Protein AF-A8G6K6-F1 (afdb_monomer)

Structure (mmCIF, N/CA/C/O backbone):
data_AF-A8G6K6-F1
#
_entry.id   AF-A8G6K6-F1
#
loop_
_atom_site.group_PDB
_atom_site.id
_atom_site.type_symbol
_atom_site.label_atom_id
_atom_site.label_alt_id
_atom_site.label_comp_id
_atom_site.label_asym_id
_atom_site.label_entity_id
_atom_site.label_seq_id
_atom_site.pdbx_PDB_ins_code
_atom_site.Cartn_x
_atom_site.Cartn_y
_atom_site.Cartn_z
_atom_site.occupancy
_atom_site.B_iso_or_equiv
_atom_site.auth_seq_id
_atom_site.auth_comp_id
_atom_site.auth_asym_id
_atom_site.auth_atom_id
_atom_site.pdbx_PDB_model_num
ATOM 1 N N . MET A 1 1 ? -6.917 -14.064 46.032 1.00 41.00 1 MET A N 1
ATOM 2 C CA . MET A 1 1 ? -5.983 -14.055 44.882 1.00 41.00 1 MET A CA 1
ATOM 3 C C . MET A 1 1 ? -6.301 -12.837 44.015 1.00 41.00 1 MET A C 1
ATOM 5 O O . MET A 1 1 ? -7.383 -12.775 43.452 1.00 41.00 1 MET A O 1
ATOM 9 N N . LYS A 1 2 ? -5.457 -11.794 44.024 1.00 33.41 2 LYS A N 1
ATOM 10 C CA . LYS A 1 2 ? -5.733 -10.519 43.330 1.00 33.41 2 LYS A CA 1
ATOM 11 C C . LYS A 1 2 ? -5.404 -10.660 41.839 1.00 33.41 2 LYS A C 1
ATOM 13 O O . LYS A 1 2 ? -4.241 -10.848 41.493 1.00 33.41 2 LYS A O 1
ATOM 18 N N . LEU A 1 3 ? -6.411 -10.553 40.971 1.00 36.41 3 LEU A N 1
ATOM 19 C CA . LEU A 1 3 ? -6.232 -10.492 39.518 1.00 36.41 3 LEU A CA 1
ATOM 20 C C . LEU A 1 3 ? -5.492 -9.194 39.157 1.00 36.41 3 LEU A C 1
ATOM 22 O O . LEU A 1 3 ? -6.032 -8.094 39.290 1.00 36.41 3 LEU A O 1
ATOM 26 N N . LYS A 1 4 ? -4.229 -9.315 38.732 1.00 40.59 4 LYS A N 1
ATOM 27 C CA . LYS A 1 4 ? -3.463 -8.194 38.181 1.00 40.59 4 LYS A CA 1
ATOM 28 C C . LYS A 1 4 ? -4.074 -7.820 36.830 1.00 40.59 4 LYS A C 1
ATOM 30 O O . LYS A 1 4 ? -4.031 -8.596 35.883 1.00 40.59 4 LYS A O 1
ATOM 35 N N . LYS A 1 5 ? -4.648 -6.618 36.752 1.00 41.94 5 LYS A N 1
ATOM 36 C CA . LYS A 1 5 ? -5.040 -5.986 35.489 1.00 41.94 5 LYS A CA 1
ATOM 37 C C . LYS A 1 5 ? -3.769 -5.774 34.664 1.00 41.94 5 LYS A C 1
ATOM 39 O O . LYS A 1 5 ? -2.965 -4.903 34.994 1.00 41.94 5 LYS A O 1
ATOM 44 N N . ASN A 1 6 ? -3.580 -6.574 33.619 1.00 40.41 6 ASN A N 1
ATOM 45 C CA . ASN A 1 6 ? -2.514 -6.369 32.645 1.00 40.41 6 ASN A CA 1
ATOM 46 C C . ASN A 1 6 ? -2.792 -5.057 31.896 1.00 40.41 6 ASN A C 1
ATOM 48 O O . ASN A 1 6 ? -3.567 -5.019 30.944 1.00 40.41 6 ASN A O 1
ATOM 52 N N . LYS A 1 7 ? -2.184 -3.959 32.360 1.00 45.06 7 LYS A N 1
ATOM 53 C CA . LYS A 1 7 ? -2.038 -2.728 31.580 1.00 45.06 7 LYS A CA 1
ATOM 54 C C . LYS A 1 7 ? -1.222 -3.087 30.344 1.00 45.06 7 LYS A C 1
ATOM 56 O O . LYS A 1 7 ? -0.036 -3.360 30.480 1.00 45.06 7 LYS A O 1
ATOM 61 N N . PHE A 1 8 ? -1.846 -3.103 29.170 1.00 44.69 8 PHE A N 1
ATOM 62 C CA . PHE A 1 8 ? -1.136 -3.175 27.896 1.00 44.69 8 PHE A CA 1
ATOM 63 C C . PHE A 1 8 ? -0.307 -1.893 27.723 1.00 44.69 8 PHE A C 1
ATOM 65 O O . PHE A 1 8 ? -0.902 -0.819 27.597 1.00 44.69 8 PHE A O 1
ATOM 72 N N . PRO A 1 9 ? 1.037 -1.945 27.723 1.00 51.66 9 PRO A N 1
ATOM 73 C CA . PRO A 1 9 ? 1.856 -0.774 27.479 1.00 51.66 9 PRO A CA 1
ATOM 74 C C . PRO A 1 9 ? 2.429 -0.870 26.065 1.00 51.66 9 PRO A C 1
ATOM 76 O O . PRO A 1 9 ? 3.335 -1.657 25.839 1.00 51.66 9 PRO A O 1
ATOM 79 N N . HIS A 1 10 ? 1.883 -0.104 25.121 1.00 42.12 10 HIS A N 1
ATOM 80 C CA . HIS A 1 10 ? 2.637 0.754 24.195 1.00 42.12 10 HIS A CA 1
ATOM 81 C C . HIS A 1 10 ? 1.654 1.361 23.190 1.00 42.12 10 HIS A C 1
ATOM 83 O O . HIS A 1 10 ? 1.398 0.826 22.115 1.00 42.12 10 HIS A O 1
ATOM 89 N N . LYS A 1 11 ? 1.059 2.496 23.560 1.00 44.97 11 LYS A N 1
ATOM 90 C CA . LYS A 1 11 ? 0.406 3.367 22.588 1.00 44.97 11 LYS A CA 1
ATOM 91 C C . LYS A 1 11 ? 1.541 4.131 21.906 1.00 44.97 11 LYS A C 1
ATOM 93 O O . LYS A 1 11 ? 1.970 5.167 22.406 1.00 44.97 11 LYS A O 1
ATOM 98 N N . SER A 1 12 ? 2.120 3.574 20.843 1.00 48.31 12 SER A N 1
ATOM 99 C CA . SER A 1 12 ? 2.973 4.372 19.968 1.00 48.31 12 SER A CA 1
ATOM 100 C C . SER A 1 12 ? 2.074 5.464 19.384 1.00 48.31 12 SER A C 1
ATOM 102 O O . SER A 1 12 ? 1.144 5.186 18.636 1.00 48.31 12 SER A O 1
ATOM 104 N N . ASN A 1 13 ? 2.301 6.715 19.792 1.00 50.62 13 ASN A N 1
ATOM 105 C CA . ASN A 1 13 ? 1.517 7.903 19.412 1.00 50.62 13 ASN A CA 1
ATOM 106 C C . ASN A 1 13 ? 1.630 8.269 17.922 1.00 50.62 13 ASN A C 1
ATOM 108 O O . ASN A 1 13 ? 1.347 9.396 17.523 1.00 50.62 13 ASN A O 1
ATOM 112 N N . VAL A 1 14 ? 2.076 7.342 17.083 1.00 60.12 14 VAL A N 1
ATOM 113 C CA . VAL A 1 14 ? 2.177 7.579 15.658 1.00 60.12 14 VAL A CA 1
ATOM 114 C C . VAL A 1 14 ? 0.842 7.162 15.062 1.00 60.12 14 VAL A C 1
ATOM 116 O O . VAL A 1 14 ? 0.567 5.973 14.934 1.00 60.12 14 VAL A O 1
ATOM 119 N N . ASN A 1 15 ? -0.007 8.140 14.741 1.00 79.19 15 ASN A N 1
ATOM 120 C CA . ASN A 1 15 ? -1.261 7.916 14.022 1.00 79.19 15 ASN A CA 1
ATOM 121 C C . ASN A 1 15 ? -0.934 7.230 12.689 1.00 79.19 15 ASN A C 1
ATOM 123 O O . ASN A 1 15 ? -0.503 7.877 11.735 1.00 79.19 15 ASN A O 1
ATOM 127 N N . LYS A 1 16 ? -1.039 5.903 12.654 1.00 87.19 16 LYS A N 1
ATOM 128 C CA . LYS A 1 16 ? -0.863 5.088 11.455 1.00 87.19 16 LYS A CA 1
ATOM 129 C C . LYS A 1 16 ? -2.209 4.978 10.756 1.00 87.19 16 LYS A C 1
ATOM 131 O O . LYS A 1 16 ? -3.241 4.869 11.410 1.00 87.19 16 LYS A O 1
ATOM 136 N N . ASN A 1 17 ? -2.174 4.996 9.434 1.00 89.69 17 ASN A N 1
ATOM 137 C CA . ASN A 1 17 ? -3.340 4.840 8.586 1.00 89.69 17 ASN A CA 1
ATOM 138 C C . ASN A 1 17 ? -3.100 3.753 7.536 1.00 89.69 17 ASN A C 1
ATOM 140 O O . ASN A 1 17 ? -1.950 3.411 7.248 1.00 89.69 17 ASN A O 1
ATOM 144 N N . LEU A 1 18 ? -4.190 3.244 6.963 1.00 91.00 18 LEU A N 1
ATOM 145 C CA . LEU A 1 18 ? -4.166 2.306 5.850 1.00 91.00 18 LEU A CA 1
ATOM 146 C C . LEU A 1 18 ? -4.150 3.090 4.538 1.00 91.00 18 LEU A C 1
ATOM 148 O O . LEU A 1 18 ? -4.970 3.986 4.337 1.00 91.00 18 LEU A O 1
ATOM 152 N N . TRP A 1 19 ? -3.219 2.748 3.656 1.00 91.38 19 TRP A N 1
ATOM 153 C CA . TRP A 1 19 ? -3.066 3.383 2.355 1.00 91.38 19 TRP A CA 1
ATOM 154 C C . TRP A 1 19 ? -3.207 2.343 1.255 1.00 91.38 19 TRP A C 1
ATOM 156 O O . TRP A 1 19 ? -2.503 1.333 1.291 1.00 91.38 19 TRP A O 1
ATOM 166 N N . PHE A 1 20 ? -4.073 2.615 0.281 1.00 91.50 20 P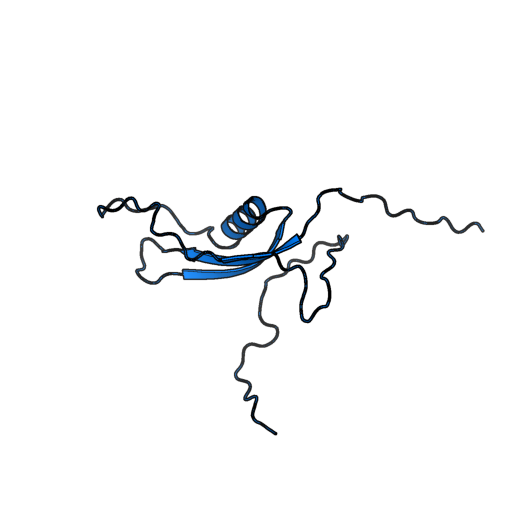HE A N 1
ATOM 167 C CA . PHE A 1 20 ? -4.000 1.983 -1.028 1.00 91.50 20 PHE A CA 1
ATOM 168 C C . PHE A 1 20 ? -2.920 2.680 -1.836 1.00 91.50 20 PHE A C 1
ATOM 170 O O . PHE A 1 20 ? -2.851 3.912 -1.874 1.00 91.50 20 PHE A O 1
ATOM 177 N N . ILE A 1 21 ? -2.056 1.882 -2.442 1.00 87.88 21 ILE A N 1
ATOM 178 C CA . ILE A 1 21 ? -1.015 2.375 -3.320 1.00 87.88 21 ILE A CA 1
ATOM 179 C C . ILE A 1 21 ? -1.093 1.592 -4.611 1.00 87.88 21 ILE A C 1
ATOM 181 O O . ILE A 1 21 ? -0.988 0.369 -4.583 1.00 87.88 21 ILE A O 1
ATOM 185 N N . ASN A 1 22 ? -1.218 2.312 -5.714 1.00 87.19 22 ASN A N 1
ATOM 186 C CA . ASN A 1 22 ? -0.929 1.841 -7.054 1.00 87.19 22 ASN A CA 1
ATOM 187 C C . ASN A 1 22 ? 0.363 2.529 -7.502 1.00 87.19 22 ASN A C 1
ATOM 189 O O . ASN A 1 22 ? 0.486 3.742 -7.346 1.00 87.19 22 ASN A O 1
ATOM 193 N N . ILE A 1 23 ? 1.357 1.775 -7.961 1.00 84.62 23 ILE A N 1
ATOM 194 C CA . ILE A 1 23 ? 2.649 2.325 -8.368 1.00 84.62 23 ILE A CA 1
ATOM 195 C C . ILE A 1 23 ? 3.125 1.692 -9.671 1.00 84.62 23 ILE A C 1
ATOM 197 O O . ILE A 1 23 ? 3.213 0.468 -9.797 1.00 84.62 23 ILE A O 1
ATOM 201 N N . GLY A 1 24 ? 3.455 2.556 -10.627 1.00 80.62 24 GLY A N 1
ATOM 202 C CA . GLY A 1 24 ? 3.913 2.182 -11.961 1.00 80.62 24 GLY A CA 1
ATOM 203 C C . GLY A 1 24 ? 5.414 2.392 -12.152 1.00 80.62 24 GLY A C 1
ATOM 204 O O . GLY A 1 24 ? 6.059 3.183 -11.458 1.00 80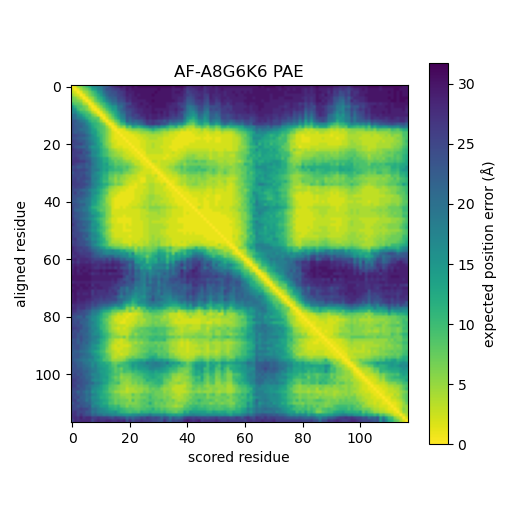.62 24 GLY A O 1
ATOM 205 N N . GLY A 1 25 ? 5.995 1.701 -13.126 1.00 76.50 25 GLY A N 1
ATOM 206 C CA . GLY A 1 25 ? 7.345 1.980 -13.591 1.00 76.50 25 GLY A CA 1
ATOM 207 C C . GLY A 1 25 ? 7.785 1.108 -14.758 1.00 76.50 25 GLY A C 1
ATOM 208 O O . GLY A 1 25 ? 7.149 0.118 -15.109 1.00 76.50 25 GLY A O 1
ATOM 209 N N . TYR A 1 26 ? 8.910 1.477 -15.360 1.00 74.00 26 TYR A N 1
ATOM 210 C CA . TYR A 1 26 ? 9.412 0.849 -16.579 1.00 74.00 26 TYR A CA 1
ATOM 211 C C . TYR A 1 26 ? 10.737 0.146 -16.334 1.00 74.00 26 TYR A C 1
ATOM 213 O O . TYR A 1 26 ? 11.669 0.724 -15.768 1.00 74.00 26 TYR A O 1
ATOM 221 N N . TYR A 1 27 ? 10.855 -1.084 -16.827 1.00 70.75 27 TYR A N 1
ATOM 222 C CA . TYR A 1 27 ? 12.163 -1.712 -16.945 1.00 70.75 27 TYR A CA 1
ATOM 223 C C . TYR A 1 27 ? 12.924 -1.115 -18.123 1.00 70.75 27 TYR A C 1
ATOM 225 O O . TYR A 1 27 ? 12.372 -0.920 -19.199 1.00 70.75 27 TYR A O 1
ATOM 233 N N . SER A 1 28 ? 14.229 -0.925 -17.943 1.00 70.81 28 SER A N 1
ATOM 234 C CA . SER A 1 28 ? 15.153 -0.497 -19.000 1.00 70.81 28 SER A CA 1
ATOM 235 C C . SER A 1 28 ? 15.065 -1.323 -20.282 1.00 70.81 28 SER A C 1
ATOM 237 O O . SER A 1 28 ? 15.335 -0.831 -21.367 1.00 70.81 28 SER A O 1
ATOM 239 N N . SER A 1 29 ? 14.738 -2.603 -20.130 1.00 77.62 29 SER A N 1
ATOM 240 C CA . SER A 1 29 ? 14.696 -3.605 -21.188 1.00 77.62 29 SER A CA 1
ATOM 241 C C . SER A 1 29 ? 13.285 -3.885 -21.712 1.00 77.62 29 SER A C 1
ATOM 243 O O . SER A 1 29 ? 13.113 -4.826 -22.482 1.00 77.62 29 SER A O 1
ATOM 245 N N . SER A 1 30 ? 12.261 -3.136 -21.283 1.00 73.31 30 SER A N 1
ATOM 246 C CA . SER A 1 30 ? 10.866 -3.388 -21.659 1.00 73.31 30 SER A CA 1
ATOM 247 C C . SER A 1 30 ? 10.096 -2.093 -21.866 1.00 73.31 30 SER A C 1
ATOM 249 O O . SER A 1 30 ? 10.024 -1.254 -20.975 1.00 73.31 30 SER A O 1
ATOM 251 N N . MET A 1 31 ? 9.410 -1.997 -23.004 1.00 76.50 31 MET A N 1
ATOM 252 C CA . MET A 1 31 ? 8.455 -0.916 -23.264 1.00 76.50 31 MET A CA 1
ATOM 253 C C . MET A 1 31 ? 7.173 -1.035 -22.430 1.00 76.50 31 MET A C 1
ATOM 255 O O . MET A 1 31 ? 6.478 -0.045 -22.240 1.00 76.50 31 MET A O 1
ATOM 259 N N . GLN A 1 32 ? 6.836 -2.235 -21.941 1.00 78.31 32 GLN A N 1
ATOM 260 C CA . GLN A 1 32 ? 5.643 -2.425 -21.115 1.00 78.31 32 GLN A CA 1
ATOM 261 C C . GLN A 1 32 ? 5.854 -1.811 -19.734 1.00 78.31 32 GLN A C 1
ATOM 263 O O . GLN A 1 32 ? 6.780 -2.210 -19.016 1.00 78.31 32 GLN A O 1
ATOM 268 N N . GLU A 1 33 ? 4.954 -0.905 -19.358 1.00 78.69 33 GLU A N 1
ATOM 269 C CA . GLU A 1 33 ? 4.843 -0.427 -17.988 1.00 78.69 33 GLU A CA 1
ATOM 270 C C . GLU A 1 33 ? 4.484 -1.593 -17.064 1.00 78.69 33 GLU A C 1
ATOM 272 O O . GLU A 1 33 ? 3.646 -2.444 -17.375 1.00 78.69 33 GLU A O 1
ATOM 277 N N . LYS A 1 34 ? 5.144 -1.645 -15.915 1.00 79.44 34 LYS A N 1
ATOM 278 C CA . LYS A 1 34 ? 4.838 -2.579 -14.843 1.00 79.44 34 LYS A CA 1
ATOM 279 C C . LYS A 1 34 ? 4.169 -1.815 -13.726 1.00 79.44 34 LYS A C 1
ATOM 281 O O . LYS A 1 34 ? 4.652 -0.769 -13.313 1.00 79.44 34 LYS A O 1
ATOM 286 N N . HIS A 1 35 ? 3.080 -2.378 -13.233 1.00 81.25 35 HIS A N 1
ATOM 287 C CA . HIS A 1 35 ? 2.337 -1.840 -12.109 1.00 81.25 35 HIS A CA 1
ATOM 288 C C . HIS A 1 35 ? 2.351 -2.844 -10.970 1.00 81.25 35 HIS A C 1
ATOM 290 O O . HIS A 1 35 ? 2.280 -4.056 -11.185 1.00 81.25 35 HIS A O 1
ATOM 296 N N . ALA A 1 36 ? 2.447 -2.320 -9.760 1.00 82.94 36 ALA A N 1
ATOM 297 C CA . ALA A 1 36 ? 2.208 -3.055 -8.538 1.00 82.94 36 ALA A CA 1
ATOM 298 C C . ALA A 1 36 ? 1.233 -2.246 -7.694 1.00 82.94 36 ALA A C 1
ATOM 300 O O . ALA A 1 36 ? 1.360 -1.028 -7.586 1.00 82.94 36 ALA A O 1
ATOM 301 N N . PHE A 1 37 ? 0.282 -2.923 -7.069 1.00 87.75 37 PHE A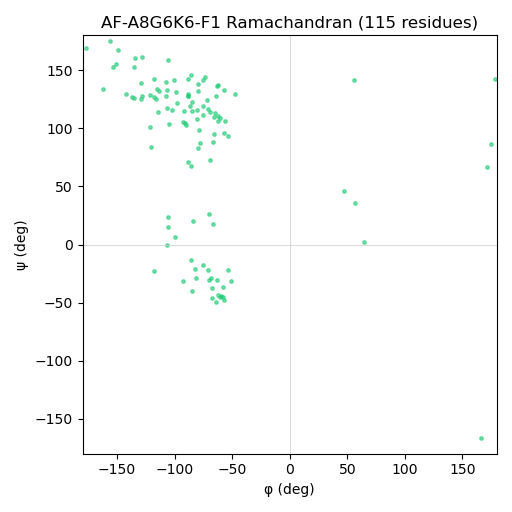 N 1
ATOM 302 C CA . PHE A 1 37 ? -0.629 -2.279 -6.141 1.00 87.75 37 PHE A CA 1
ATOM 303 C C . PHE A 1 37 ? -0.787 -3.103 -4.873 1.00 87.75 37 PHE A C 1
ATOM 305 O O . PHE A 1 37 ? -0.492 -4.299 -4.827 1.00 87.75 37 PHE A O 1
ATOM 312 N N . GLY A 1 38 ? -1.255 -2.447 -3.821 1.00 88.31 38 GLY A N 1
ATOM 313 C CA . GLY A 1 38 ? -1.575 -3.107 -2.572 1.00 88.31 38 GLY A CA 1
ATOM 314 C C . GLY A 1 38 ? -1.767 -2.128 -1.430 1.00 88.31 38 GLY A C 1
ATOM 315 O O . GLY A 1 38 ? -1.876 -0.916 -1.616 1.00 88.31 38 GLY A O 1
ATOM 316 N N . LEU A 1 39 ? -1.788 -2.685 -0.224 1.00 90.19 39 LEU A N 1
ATOM 317 C CA . LEU A 1 39 ? -2.035 -1.941 1.000 1.00 90.19 39 LEU A CA 1
ATOM 318 C C . LEU A 1 39 ? -0.761 -1.791 1.834 1.00 90.19 39 LEU A C 1
ATOM 320 O O . LEU A 1 39 ? 0.021 -2.737 1.972 1.00 90.19 39 LEU A O 1
ATOM 324 N N . VAL A 1 40 ? -0.573 -0.611 2.429 1.00 88.94 40 VAL A N 1
ATOM 325 C CA . VAL A 1 40 ? 0.501 -0.348 3.400 1.00 88.94 40 VAL A CA 1
ATOM 326 C C . VAL A 1 40 ? -0.011 0.421 4.615 1.00 88.94 40 VAL A C 1
ATOM 328 O O . VAL A 1 40 ? -0.966 1.195 4.534 1.00 88.94 40 VAL A O 1
ATOM 331 N N . ILE A 1 41 ? 0.664 0.241 5.751 1.00 90.12 41 ILE A N 1
ATOM 332 C CA . ILE A 1 41 ? 0.392 0.976 6.988 1.00 90.12 41 ILE A CA 1
ATOM 333 C C . ILE A 1 41 ? 1.442 2.074 7.163 1.00 90.12 41 ILE A C 1
ATOM 335 O O . ILE A 1 41 ? 2.625 1.793 7.350 1.00 90.12 41 ILE A O 1
ATOM 339 N N . ALA A 1 42 ? 1.012 3.334 7.129 1.00 90.62 42 ALA A N 1
ATOM 340 C CA . ALA A 1 42 ? 1.903 4.488 7.209 1.00 90.62 42 ALA A CA 1
ATOM 341 C C . ALA A 1 42 ? 1.220 5.695 7.852 1.00 90.62 42 ALA A C 1
ATOM 343 O O . ALA A 1 42 ? -0.001 5.848 7.837 1.00 90.62 42 ALA A O 1
ATOM 344 N N . SER A 1 43 ? 2.014 6.582 8.427 1.00 90.94 43 SER A N 1
ATOM 345 C CA . SER A 1 43 ? 1.543 7.771 9.130 1.00 90.94 43 SER A CA 1
ATOM 346 C C . SER A 1 43 ? 1.205 8.908 8.183 1.00 90.94 43 SER A C 1
ATOM 348 O O . SER A 1 43 ? 0.327 9.715 8.469 1.00 90.94 43 SER A O 1
ATOM 350 N N . ASN A 1 44 ? 1.875 8.963 7.037 1.00 87.88 44 ASN A N 1
ATOM 351 C CA . ASN A 1 44 ? 1.649 9.963 6.007 1.00 87.88 44 ASN A CA 1
ATOM 352 C C . ASN A 1 44 ? 1.938 9.380 4.616 1.00 87.88 44 ASN A C 1
ATOM 354 O O . ASN A 1 44 ? 2.543 8.316 4.482 1.00 87.88 44 ASN A O 1
ATOM 358 N N . LYS A 1 45 ? 1.522 10.115 3.580 1.00 87.12 45 LYS A N 1
ATOM 359 C CA . LYS A 1 45 ? 1.674 9.725 2.173 1.00 87.12 45 LYS A CA 1
ATOM 360 C C . LYS A 1 45 ? 3.135 9.484 1.773 1.00 87.12 45 LYS A C 1
ATOM 362 O O . LYS A 1 45 ? 3.404 8.584 0.985 1.00 87.12 45 LYS A O 1
ATOM 367 N N . LEU A 1 46 ? 4.076 10.264 2.312 1.00 88.69 46 LEU A N 1
ATOM 368 C CA . LEU A 1 46 ? 5.501 10.129 1.994 1.00 88.69 46 LEU A CA 1
ATOM 369 C C . LEU A 1 46 ? 6.071 8.808 2.527 1.00 88.69 46 LEU A C 1
ATOM 371 O O . LEU A 1 46 ? 6.746 8.089 1.796 1.00 88.69 46 LEU A O 1
ATOM 375 N N . GLU A 1 47 ? 5.759 8.461 3.776 1.00 89.56 47 GLU A N 1
ATOM 376 C CA . GLU A 1 47 ? 6.132 7.174 4.363 1.00 89.56 47 GLU A CA 1
ATOM 377 C C . GLU A 1 47 ? 5.478 6.016 3.596 1.00 89.56 47 GLU A C 1
ATOM 379 O O . GLU A 1 47 ? 6.162 5.056 3.248 1.00 89.56 47 GLU A O 1
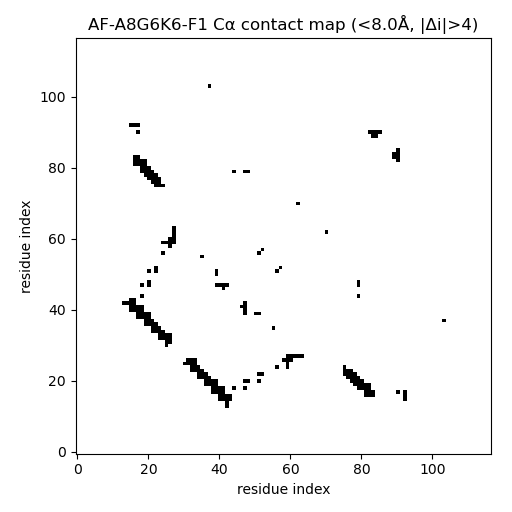ATOM 384 N N . ALA A 1 48 ? 4.192 6.141 3.251 1.00 89.25 48 ALA A N 1
ATOM 385 C CA . ALA A 1 48 ? 3.464 5.142 2.470 1.00 89.25 48 ALA A CA 1
ATOM 386 C C . ALA A 1 48 ? 4.162 4.872 1.122 1.00 89.25 48 ALA A C 1
ATOM 388 O O . ALA A 1 48 ? 4.461 3.728 0.778 1.00 89.25 48 ALA A O 1
ATOM 389 N N . LYS A 1 49 ? 4.525 5.947 0.411 1.00 87.06 49 LYS A N 1
ATOM 390 C CA . LYS A 1 49 ? 5.275 5.900 -0.848 1.00 87.06 49 LYS A CA 1
ATOM 391 C C . LYS A 1 49 ? 6.635 5.223 -0.696 1.00 87.06 49 LYS A C 1
ATOM 393 O O . LYS A 1 49 ? 7.004 4.399 -1.530 1.00 87.06 49 LYS A O 1
ATOM 398 N N . ASN A 1 50 ? 7.379 5.537 0.360 1.00 87.75 50 ASN A N 1
ATOM 399 C CA . ASN A 1 50 ? 8.695 4.943 0.597 1.00 87.75 50 ASN A CA 1
ATOM 400 C C . ASN A 1 50 ? 8.612 3.442 0.914 1.00 87.75 50 ASN A C 1
ATOM 402 O O . ASN A 1 50 ? 9.450 2.676 0.430 1.00 87.75 50 ASN A O 1
ATOM 406 N N . ILE A 1 51 ? 7.584 3.014 1.658 1.00 88.62 51 ILE A N 1
ATOM 407 C CA . ILE A 1 51 ? 7.313 1.594 1.925 1.00 88.62 51 ILE A CA 1
ATOM 408 C C . ILE A 1 51 ? 6.983 0.870 0.614 1.00 88.62 51 ILE A C 1
ATOM 410 O O . ILE A 1 51 ? 7.608 -0.144 0.313 1.00 88.62 51 ILE A O 1
ATOM 414 N N . ALA A 1 52 ? 6.067 1.406 -0.200 1.00 86.88 52 ALA A N 1
ATOM 415 C CA . ALA A 1 52 ? 5.691 0.798 -1.480 1.00 86.88 52 ALA A CA 1
ATOM 416 C C . ALA A 1 52 ? 6.867 0.681 -2.454 1.00 86.88 52 ALA A C 1
ATOM 418 O O . ALA A 1 52 ? 7.094 -0.385 -3.020 1.00 86.88 52 ALA A O 1
ATOM 419 N N . LYS A 1 53 ? 7.671 1.742 -2.602 1.00 84.00 53 LYS A N 1
ATOM 420 C CA . LYS A 1 53 ? 8.877 1.710 -3.445 1.00 84.00 53 LYS A CA 1
ATOM 421 C C . LYS A 1 53 ? 9.855 0.627 -3.000 1.00 84.00 53 LYS A C 1
ATOM 423 O O . LYS A 1 53 ? 10.348 -0.127 -3.834 1.00 84.00 53 LYS A O 1
ATOM 428 N N . SER A 1 54 ? 10.093 0.529 -1.694 1.00 84.88 54 SER A N 1
ATOM 429 C CA . SER A 1 54 ? 10.986 -0.480 -1.116 1.00 84.88 54 SER A CA 1
ATOM 430 C C . SER A 1 54 ? 10.428 -1.902 -1.227 1.00 84.88 54 SER A C 1
ATOM 432 O O . SER A 1 54 ? 11.210 -2.840 -1.295 1.00 84.88 54 SER A O 1
ATOM 434 N N . LYS A 1 55 ? 9.100 -2.085 -1.252 1.00 84.25 55 LYS A N 1
ATOM 435 C CA . LYS A 1 55 ? 8.462 -3.408 -1.367 1.00 84.25 55 LYS A CA 1
ATOM 436 C C . LYS A 1 55 ? 8.337 -3.878 -2.821 1.00 84.25 55 LYS A C 1
ATOM 438 O O . LYS A 1 55 ? 8.548 -5.055 -3.093 1.00 84.25 55 LYS A O 1
ATOM 443 N N . TRP A 1 56 ? 7.993 -2.984 -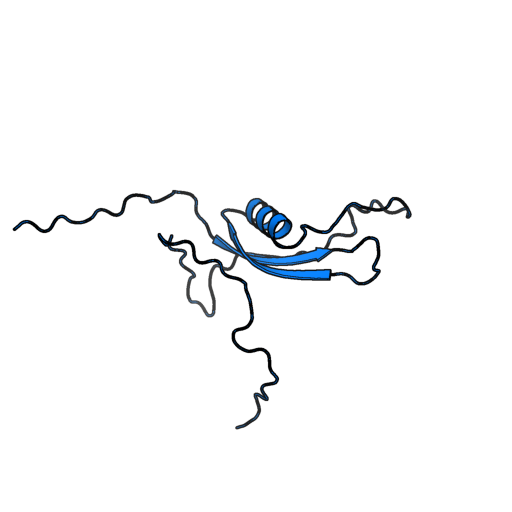3.750 1.00 81.50 56 TRP A N 1
ATOM 444 C CA . TRP A 1 56 ? 7.545 -3.366 -5.098 1.00 81.50 56 TRP A CA 1
ATOM 445 C C . TRP A 1 56 ? 8.436 -2.875 -6.243 1.00 81.50 56 TRP A C 1
ATOM 447 O O . TRP A 1 56 ? 8.454 -3.499 -7.299 1.00 81.50 56 TRP A O 1
ATOM 457 N N . LEU A 1 57 ? 9.225 -1.812 -6.048 1.00 72.25 57 LEU A N 1
ATOM 458 C CA . LEU A 1 57 ? 10.087 -1.240 -7.095 1.00 72.25 57 LEU A CA 1
ATOM 459 C C . LEU A 1 57 ? 11.582 -1.550 -6.911 1.00 72.25 57 LEU A C 1
ATOM 461 O O . LEU A 1 57 ? 12.432 -0.853 -7.467 1.00 72.25 57 LEU A O 1
ATOM 465 N N . LEU A 1 58 ? 11.921 -2.623 -6.188 1.00 66.62 58 LEU A N 1
ATOM 466 C CA . LEU A 1 58 ? 13.306 -3.056 -5.921 1.00 66.62 58 LEU A CA 1
ATOM 467 C C . LEU A 1 58 ? 14.167 -3.243 -7.187 1.00 66.62 58 LEU A C 1
ATOM 469 O O . LEU A 1 58 ? 15.393 -3.185 -7.122 1.00 66.62 58 LEU A O 1
ATOM 473 N N . TRP A 1 59 ? 13.531 -3.446 -8.342 1.00 59.78 59 TRP A N 1
ATOM 474 C CA . TRP A 1 59 ? 14.179 -3.837 -9.595 1.00 59.78 59 TRP A CA 1
ATOM 475 C C . TRP A 1 59 ? 14.263 -2.714 -10.644 1.00 59.78 59 TRP A C 1
ATOM 477 O O . TRP A 1 59 ? 14.815 -2.934 -11.723 1.00 59.78 59 TRP A O 1
ATOM 487 N N . LEU A 1 60 ? 13.756 -1.507 -10.354 1.00 55.72 60 LEU A N 1
ATOM 488 C CA . LEU A 1 60 ? 13.845 -0.365 -11.273 1.00 55.72 60 LEU A CA 1
ATOM 489 C C . LEU A 1 60 ? 15.231 0.291 -11.196 1.00 55.72 60 LEU A C 1
ATOM 491 O O . LEU A 1 60 ? 15.461 1.282 -10.500 1.00 55.72 60 LEU A O 1
ATOM 495 N N . LYS A 1 61 ? 16.193 -0.271 -11.929 1.00 50.00 61 LYS A N 1
ATOM 496 C CA . LYS A 1 61 ? 17.522 0.324 -12.102 1.00 50.00 61 LYS A CA 1
ATOM 497 C C . LYS A 1 61 ? 17.477 1.457 -13.133 1.00 50.00 61 LYS A C 1
ATOM 499 O O . LYS A 1 61 ? 17.613 1.191 -14.315 1.00 50.00 61 LYS A O 1
ATOM 504 N N . LYS A 1 62 ? 17.390 2.695 -12.630 1.00 48.53 62 LYS A N 1
ATOM 505 C CA . LYS A 1 62 ? 17.795 3.977 -13.255 1.00 48.53 62 LYS A CA 1
ATOM 506 C C . LYS A 1 62 ? 17.196 4.354 -14.629 1.00 48.53 62 LYS A C 1
ATOM 508 O O . LYS A 1 62 ? 17.068 3.560 -15.549 1.00 48.53 62 LYS A O 1
ATOM 513 N N . LYS A 1 63 ? 16.916 5.659 -14.750 1.00 40.97 63 LYS A N 1
ATOM 514 C CA . LYS A 1 63 ? 16.576 6.366 -15.991 1.00 40.97 63 LYS A CA 1
ATOM 515 C C . LYS A 1 63 ? 17.680 6.187 -17.030 1.00 40.97 63 LYS A C 1
ATOM 517 O O . LYS A 1 63 ? 18.848 6.429 -16.715 1.00 40.97 63 LYS A O 1
ATOM 522 N N . HIS A 1 64 ? 17.292 5.860 -18.256 1.00 42.72 64 HIS A N 1
ATOM 523 C CA . HIS A 1 64 ? 18.160 6.046 -19.414 1.00 42.72 64 HIS A CA 1
ATOM 524 C C . HIS A 1 64 ? 18.102 7.507 -19.827 1.00 42.72 64 HIS A C 1
ATOM 526 O O . HIS A 1 64 ? 17.053 8.150 -19.792 1.00 42.72 64 HIS A O 1
ATOM 532 N N . LYS A 1 65 ? 19.280 8.021 -20.153 1.00 50.44 65 LYS A N 1
ATOM 533 C CA . LYS A 1 65 ? 19.482 9.217 -20.950 1.00 50.44 65 LYS A CA 1
ATOM 534 C C . LYS A 1 65 ? 19.308 8.735 -22.381 1.00 50.44 65 LYS A C 1
ATOM 536 O O . LYS A 1 65 ? 20.132 7.929 -22.774 1.00 50.44 65 LYS A O 1
ATOM 541 N N . ASP A 1 66 ? 18.199 9.102 -23.012 1.00 41.62 66 ASP A N 1
ATOM 542 C CA . ASP A 1 66 ? 17.971 9.194 -24.464 1.00 41.62 66 ASP A CA 1
ATOM 543 C C . ASP A 1 66 ? 16.470 9.441 -24.672 1.00 41.62 66 ASP A C 1
ATOM 545 O O . ASP A 1 66 ? 15.713 8.552 -25.033 1.00 41.62 66 ASP A O 1
ATOM 549 N N . ASP A 1 67 ? 16.007 10.617 -24.245 1.00 38.81 67 ASP A N 1
ATOM 550 C CA . ASP A 1 67 ? 15.210 11.502 -25.094 1.00 38.81 67 ASP A CA 1
ATOM 551 C C . ASP A 1 67 ? 14.794 12.757 -24.329 1.00 38.81 67 ASP A C 1
ATOM 553 O O . ASP A 1 67 ? 14.544 12.771 -23.122 1.00 38.81 67 ASP A O 1
ATOM 557 N N . ILE A 1 68 ? 14.807 13.850 -25.076 1.00 44.38 68 ILE A N 1
ATOM 558 C CA . ILE A 1 68 ? 14.571 15.224 -24.662 1.00 44.38 68 ILE A CA 1
ATOM 559 C C . ILE A 1 68 ? 13.113 15.382 -24.214 1.00 44.38 68 ILE A C 1
ATOM 561 O O . ILE A 1 68 ? 12.205 15.716 -24.960 1.00 44.38 68 ILE A O 1
ATOM 565 N N . SER A 1 69 ? 12.911 15.124 -22.938 1.00 31.77 69 SER A N 1
ATOM 566 C CA . SER A 1 69 ? 11.889 15.661 -22.053 1.00 31.77 69 SER A CA 1
ATOM 567 C C . SER A 1 69 ? 12.452 15.359 -20.678 1.00 31.77 69 SER A C 1
ATOM 569 O O . SER A 1 69 ? 12.982 14.270 -20.467 1.00 31.77 69 SER A O 1
ATOM 571 N N . SER A 1 70 ? 12.446 16.310 -19.751 1.00 37.28 70 SER A N 1
ATOM 572 C CA . SER A 1 70 ? 12.846 16.061 -18.370 1.00 37.28 70 SER A CA 1
ATOM 573 C C . SER A 1 70 ? 12.038 14.877 -17.832 1.00 37.28 70 SER A C 1
ATOM 575 O O . SER A 1 70 ? 10.936 15.042 -17.322 1.00 37.28 70 SER A O 1
ATOM 577 N N . LEU A 1 71 ? 12.593 13.666 -17.934 1.00 38.84 71 LEU A N 1
ATOM 578 C CA . LEU A 1 71 ? 12.008 12.379 -17.551 1.00 38.84 71 LEU A CA 1
ATOM 579 C C . LEU A 1 71 ? 11.893 12.262 -16.022 1.00 38.84 71 LEU A C 1
ATOM 581 O O . LEU A 1 71 ? 12.031 11.199 -15.432 1.00 38.84 71 LEU A O 1
ATOM 585 N N . GLU A 1 72 ? 11.795 13.383 -15.318 1.00 41.81 72 GLU A N 1
ATOM 586 C CA . GLU A 1 72 ? 11.103 13.504 -14.038 1.00 41.81 72 GLU A CA 1
ATOM 587 C C . GLU A 1 72 ? 9.581 13.522 -14.242 1.00 41.81 72 GLU A C 1
ATOM 589 O O . GLU A 1 72 ? 8.849 13.210 -13.308 1.00 41.81 72 GLU A O 1
ATOM 594 N N . THR A 1 73 ? 9.125 13.785 -15.474 1.00 39.59 73 THR A N 1
ATOM 595 C CA . THR A 1 73 ? 7.720 13.929 -15.871 1.00 39.59 73 THR A CA 1
ATOM 596 C C . THR A 1 73 ? 7.161 12.734 -16.662 1.00 39.59 73 THR A C 1
ATOM 598 O O . THR A 1 73 ? 6.080 12.835 -17.224 1.00 39.59 73 THR A O 1
ATOM 601 N N . LEU A 1 74 ? 7.820 11.566 -16.673 1.00 37.41 74 LEU A N 1
ATOM 602 C CA . LEU A 1 74 ? 7.076 10.297 -16.789 1.00 37.41 74 LEU A CA 1
ATOM 603 C C . LEU A 1 74 ? 6.662 9.911 -15.374 1.00 37.41 74 LEU A C 1
ATOM 605 O O . LEU A 1 74 ? 7.213 9.013 -14.740 1.00 37.41 74 LEU A O 1
ATOM 609 N N . ILE A 1 75 ? 5.762 10.744 -14.856 1.00 42.19 75 ILE A N 1
ATOM 610 C CA . ILE A 1 75 ? 5.046 10.570 -13.606 1.00 42.19 75 ILE A CA 1
ATOM 611 C C . ILE A 1 75 ? 4.357 9.223 -13.747 1.00 42.19 75 ILE A C 1
ATOM 613 O O . ILE A 1 75 ? 3.411 9.087 -14.519 1.00 42.19 75 ILE A O 1
ATOM 617 N N . SER A 1 76 ? 4.878 8.223 -13.044 1.00 47.34 76 SER A N 1
ATOM 618 C CA . SER A 1 76 ? 4.120 7.018 -12.779 1.00 47.34 76 SER A CA 1
ATOM 619 C C . SER A 1 76 ? 2.746 7.464 -12.281 1.00 47.34 76 SER A C 1
ATOM 621 O O . SER A 1 76 ? 2.652 8.379 -11.452 1.00 47.34 76 SER A O 1
ATOM 623 N N . CYS A 1 77 ? 1.686 6.925 -12.881 1.00 50.88 77 CYS A N 1
ATOM 624 C CA . CYS A 1 77 ? 0.314 7.190 -12.467 1.00 50.88 77 CYS A CA 1
ATOM 625 C C . CYS A 1 77 ? 0.122 6.521 -11.101 1.00 50.88 77 CYS A C 1
ATOM 627 O O . CYS A 1 77 ? -0.405 5.420 -10.987 1.00 50.88 77 CYS A O 1
ATOM 629 N N . ASP A 1 78 ? 0.727 7.128 -10.083 1.00 64.19 78 ASP A N 1
ATOM 630 C CA . ASP A 1 78 ? 0.773 6.580 -8.750 1.00 64.19 78 ASP A CA 1
ATOM 631 C C . ASP A 1 78 ? -0.397 7.134 -7.955 1.00 64.19 78 ASP A C 1
ATOM 633 O O . ASP A 1 78 ? -0.366 8.280 -7.476 1.00 64.19 78 ASP A O 1
ATOM 637 N N . ASP A 1 79 ? -1.388 6.286 -7.743 1.00 73.81 79 ASP A N 1
ATOM 638 C CA . ASP A 1 79 ? -2.476 6.595 -6.838 1.00 73.81 79 ASP A CA 1
ATOM 639 C C . ASP A 1 79 ? -2.062 6.222 -5.417 1.00 73.81 79 ASP A C 1
ATOM 641 O O . ASP A 1 79 ? -1.697 5.086 -5.117 1.00 73.81 79 ASP A O 1
ATOM 645 N N . TYR A 1 80 ? -2.099 7.211 -4.526 1.00 81.25 80 TYR A N 1
ATOM 646 C CA . TYR A 1 80 ? -1.884 7.018 -3.094 1.00 81.25 80 TYR A CA 1
ATOM 647 C C . TYR A 1 80 ? -3.122 7.510 -2.365 1.00 81.25 80 TYR A C 1
ATOM 649 O O . TYR A 1 80 ? -3.283 8.721 -2.157 1.00 81.25 80 TYR A O 1
ATOM 657 N N . GLU A 1 81 ? -3.967 6.576 -1.956 1.00 85.06 81 GLU A N 1
ATOM 658 C CA . GLU A 1 81 ? -5.252 6.876 -1.344 1.00 85.06 81 GLU A CA 1
ATOM 659 C C . GLU A 1 81 ? -5.289 6.433 0.112 1.00 85.06 81 GLU A C 1
ATOM 661 O O . GLU A 1 81 ? -4.906 5.323 0.476 1.00 85.06 81 GLU A O 1
ATOM 666 N N . LEU A 1 82 ? -5.758 7.335 0.967 1.00 86.31 82 LEU A N 1
ATOM 667 C CA . LEU A 1 82 ? -5.942 7.079 2.386 1.00 86.31 82 LEU A CA 1
ATOM 668 C C . LEU A 1 82 ? -7.302 6.411 2.610 1.00 86.31 82 LEU A C 1
ATOM 670 O O . LEU A 1 82 ? -8.340 7.052 2.437 1.00 86.31 82 LEU A O 1
ATOM 674 N N . ILE A 1 83 ? -7.305 5.166 3.082 1.00 86.69 83 ILE A N 1
ATOM 675 C CA . ILE A 1 83 ? -8.539 4.436 3.372 1.00 86.69 83 ILE A CA 1
ATOM 676 C C . ILE A 1 83 ? -8.931 4.675 4.830 1.00 86.69 83 ILE A C 1
ATOM 678 O O . ILE A 1 83 ? -8.342 4.121 5.758 1.00 86.69 83 ILE A O 1
ATOM 682 N N . LYS A 1 84 ? -9.943 5.522 5.041 1.00 86.12 84 LYS A N 1
ATOM 683 C CA . LYS A 1 84 ? -10.507 5.776 6.381 1.00 86.12 84 LYS A CA 1
ATOM 684 C C . LYS A 1 84 ? -11.698 4.880 6.705 1.00 86.12 84 LYS A C 1
ATOM 686 O O . LYS A 1 84 ? -11.937 4.585 7.874 1.00 86.12 84 LYS A O 1
ATOM 691 N N . LYS A 1 85 ? -12.473 4.506 5.685 1.00 86.88 85 LYS A N 1
ATOM 692 C CA . LYS A 1 85 ? -13.722 3.758 5.820 1.00 86.88 85 LYS A CA 1
ATOM 693 C C . LYS A 1 85 ? -14.031 2.947 4.563 1.00 86.88 85 LYS A C 1
ATOM 695 O O . LYS A 1 85 ? -13.642 3.366 3.477 1.00 86.88 85 LYS A O 1
ATOM 700 N N . ILE A 1 86 ? -14.767 1.852 4.725 1.00 89.50 86 ILE A N 1
ATOM 701 C CA . ILE A 1 86 ? -15.352 1.033 3.651 1.00 89.50 86 ILE A CA 1
ATOM 702 C C . ILE A 1 86 ? -16.836 0.888 3.989 1.00 89.50 86 ILE A C 1
ATOM 704 O O . ILE A 1 86 ? -17.153 0.590 5.136 1.00 89.50 86 ILE A O 1
ATOM 708 N N . ASP A 1 87 ? -17.739 1.193 3.056 1.00 88.44 87 ASP A N 1
ATOM 709 C CA . ASP A 1 87 ? -19.198 1.114 3.267 1.00 88.44 87 ASP A CA 1
ATOM 710 C C . ASP A 1 87 ? -19.678 1.766 4.576 1.00 88.44 87 ASP A C 1
ATOM 712 O O . ASP A 1 87 ? -20.453 1.215 5.354 1.00 88.44 87 ASP A O 1
ATOM 716 N N . ASN A 1 88 ? -19.167 2.971 4.848 1.00 87.38 88 ASN A N 1
ATOM 717 C CA . ASN A 1 88 ? -19.396 3.741 6.077 1.00 87.38 88 ASN A CA 1
ATOM 718 C C . ASN A 1 88 ? -18.858 3.135 7.386 1.00 87.38 88 ASN A C 1
ATOM 720 O O . ASN A 1 88 ? -18.981 3.776 8.431 1.00 87.38 88 ASN A O 1
ATOM 724 N N . GLN A 1 89 ? -18.178 1.993 7.347 1.00 86.50 89 GLN A N 1
ATOM 725 C CA . GLN A 1 89 ? -17.502 1.418 8.506 1.00 86.50 89 GLN A CA 1
ATOM 726 C C . GLN A 1 89 ? -16.065 1.950 8.622 1.00 86.50 89 GLN A C 1
ATOM 728 O O . GLN A 1 89 ? -15.316 1.891 7.645 1.00 86.50 89 GLN A O 1
ATOM 733 N N . PRO A 1 90 ? -15.652 2.487 9.786 1.00 88.31 90 PRO A N 1
ATOM 734 C CA . PRO A 1 90 ? -14.302 3.006 9.975 1.00 88.31 90 PRO A CA 1
ATOM 735 C C . PRO A 1 90 ? -13.268 1.879 10.081 1.00 88.31 90 PRO A C 1
ATOM 737 O O . PRO A 1 90 ? -13.516 0.848 10.702 1.00 88.31 90 PRO A O 1
ATOM 740 N N . ILE A 1 91 ? -12.071 2.115 9.544 1.00 85.69 91 ILE A N 1
ATOM 741 C CA . ILE A 1 91 ? -1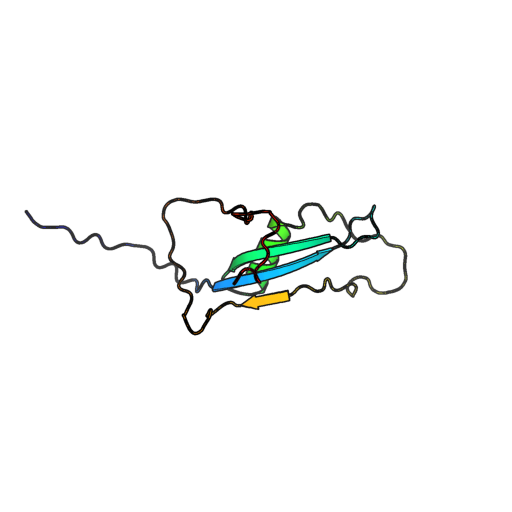0.934 1.199 9.688 1.00 85.69 91 ILE A CA 1
ATOM 742 C C . ILE A 1 91 ? -10.154 1.550 10.954 1.00 85.69 91 ILE A C 1
ATOM 744 O O . ILE A 1 91 ? -9.735 2.692 11.145 1.00 85.69 91 ILE A O 1
ATOM 748 N N . ILE A 1 92 ? -9.925 0.551 11.808 1.00 85.50 92 ILE A N 1
ATOM 749 C CA . ILE A 1 92 ? -9.128 0.681 13.031 1.00 85.50 92 ILE A CA 1
ATOM 750 C C . ILE A 1 92 ? -7.898 -0.215 12.912 1.00 85.50 92 ILE A C 1
ATOM 752 O O . ILE A 1 92 ? -8.010 -1.418 12.693 1.00 85.50 92 ILE A O 1
ATOM 756 N N . ILE A 1 93 ? -6.715 0.369 13.095 1.00 85.50 93 ILE A N 1
ATOM 757 C CA . ILE A 1 93 ? -5.442 -0.354 13.063 1.00 85.50 93 ILE A CA 1
ATOM 758 C C . ILE A 1 93 ? -5.027 -0.665 14.495 1.00 85.50 93 ILE A C 1
ATOM 760 O O . ILE A 1 93 ? -4.852 0.244 15.308 1.00 85.50 93 ILE A O 1
ATOM 764 N N . THR A 1 94 ? -4.842 -1.950 14.795 1.00 85.19 94 THR A N 1
ATOM 765 C CA . THR A 1 94 ? -4.383 -2.409 16.110 1.00 85.19 94 THR A CA 1
ATOM 766 C C . THR A 1 94 ? -3.040 -3.118 15.960 1.00 85.19 94 THR A C 1
ATOM 768 O O . THR A 1 94 ? -2.937 -4.040 15.150 1.00 85.19 94 THR A O 1
ATOM 771 N N . PRO A 1 95 ? -2.000 -2.726 16.718 1.00 82.81 95 PRO A N 1
ATOM 772 C CA . PRO A 1 95 ? -0.726 -3.427 16.683 1.00 82.81 95 PRO A CA 1
ATOM 773 C C . PRO A 1 95 ? -0.903 -4.859 17.198 1.00 82.81 95 PRO A C 1
ATOM 775 O O . PRO A 1 95 ? -1.424 -5.080 18.292 1.00 82.81 95 PRO A O 1
ATOM 778 N N . HIS A 1 96 ? -0.441 -5.829 16.416 1.00 82.75 96 HIS A N 1
ATOM 779 C CA . HIS A 1 96 ? -0.418 -7.233 16.801 1.00 82.75 96 HIS A CA 1
ATOM 780 C C . HIS A 1 96 ? 0.995 -7.633 17.250 1.00 82.75 96 HIS A C 1
ATOM 782 O O . HIS A 1 96 ? 1.983 -7.165 16.688 1.00 82.75 96 HIS A O 1
ATOM 788 N N . LYS A 1 97 ? 1.107 -8.474 18.288 1.00 79.69 97 LYS A N 1
ATOM 789 C CA . LYS A 1 97 ? 2.409 -8.850 18.879 1.00 79.69 97 LYS A CA 1
ATOM 790 C C . LYS A 1 97 ? 3.252 -9.737 17.968 1.00 79.69 97 LYS A C 1
ATOM 792 O O . LYS A 1 97 ? 4.475 -9.679 18.033 1.00 79.69 97 LYS A O 1
ATOM 797 N N . ASN A 1 98 ? 2.597 -10.546 17.142 1.00 80.19 98 ASN A N 1
ATOM 798 C CA . ASN A 1 98 ? 3.270 -11.419 16.192 1.00 80.19 98 ASN A CA 1
ATOM 799 C C . ASN A 1 98 ? 3.266 -10.747 14.826 1.00 80.19 98 ASN A C 1
ATOM 801 O O . ASN A 1 98 ? 2.207 -10.305 14.369 1.00 80.19 98 ASN A O 1
ATOM 805 N N . PHE A 1 99 ? 4.434 -10.707 14.190 1.00 76.31 99 PHE A N 1
ATOM 806 C CA . PHE A 1 99 ? 4.550 -10.318 12.795 1.00 76.31 99 PHE A CA 1
ATOM 807 C C . PHE A 1 99 ? 3.956 -11.428 11.929 1.00 76.31 99 PHE A C 1
ATOM 809 O O . PHE A 1 99 ? 4.443 -12.557 11.940 1.00 76.31 99 PHE A O 1
ATOM 816 N N . ILE A 1 100 ? 2.884 -11.100 11.218 1.00 73.69 100 ILE A N 1
ATOM 817 C CA . ILE A 1 100 ? 2.325 -11.940 10.164 1.00 73.69 100 ILE A CA 1
ATOM 818 C C . ILE A 1 100 ? 2.688 -11.238 8.862 1.00 73.69 100 ILE A C 1
ATOM 820 O O . ILE A 1 100 ? 2.314 -10.083 8.654 1.00 73.69 100 ILE A O 1
ATOM 824 N N . GLU A 1 101 ? 3.474 -11.907 8.025 1.00 76.38 101 GLU A N 1
ATOM 825 C CA . GLU A 1 101 ? 3.804 -11.387 6.705 1.00 76.38 101 GLU A CA 1
ATOM 826 C C . GLU A 1 101 ? 2.595 -11.559 5.780 1.00 76.38 101 GLU A C 1
ATOM 828 O O . GLU A 1 101 ? 2.241 -12.681 5.424 1.00 76.38 101 GLU A O 1
ATOM 833 N N . GLU A 1 102 ? 1.970 -10.448 5.391 1.00 77.06 102 GLU A N 1
ATOM 834 C CA . GLU A 1 102 ? 0.911 -10.444 4.382 1.00 77.06 102 GLU A CA 1
ATOM 835 C C . GLU A 1 102 ? 1.520 -10.323 2.977 1.00 77.06 102 GLU A C 1
ATOM 837 O O . GLU A 1 102 ? 2.210 -9.341 2.642 1.00 77.06 102 GLU A O 1
ATOM 842 N N . LYS A 1 103 ? 1.259 -11.343 2.154 1.00 77.56 103 LYS A N 1
ATOM 843 C CA . LYS A 1 103 ? 1.784 -11.468 0.790 1.00 77.56 103 LYS A CA 1
ATOM 844 C C . LYS A 1 103 ? 0.920 -10.737 -0.238 1.00 77.56 103 LYS A C 1
ATOM 846 O O . LYS A 1 103 ? 1.414 -10.490 -1.335 1.00 77.56 103 LYS A O 1
ATOM 851 N N . ASN A 1 104 ? -0.300 -10.325 0.127 1.00 74.75 104 ASN A N 1
ATOM 852 C CA . ASN A 1 104 ? -1.294 -9.731 -0.774 1.00 74.75 104 ASN A CA 1
ATOM 853 C C . ASN A 1 104 ? -1.615 -10.652 -1.964 1.00 74.75 104 ASN A C 1
ATOM 855 O O . ASN A 1 104 ? -1.793 -10.181 -3.088 1.00 74.75 104 ASN A O 1
ATOM 859 N N . TYR A 1 105 ? -1.635 -11.966 -1.737 1.00 83.69 105 TYR A N 1
ATOM 860 C CA . TYR A 1 105 ? -2.087 -12.902 -2.757 1.00 83.69 105 TYR A CA 1
ATOM 861 C C . TYR A 1 105 ? -3.598 -13.061 -2.693 1.00 83.69 105 TYR A C 1
ATOM 863 O O . TYR A 1 105 ? -4.170 -12.977 -1.609 1.00 83.69 105 TYR A O 1
ATOM 871 N N . PRO A 1 106 ? -4.249 -13.263 -3.847 1.00 85.94 106 PRO A N 1
ATOM 872 C CA . PRO A 1 106 ? -5.666 -13.554 -3.847 1.00 85.94 106 PRO A CA 1
ATOM 873 C C . PRO A 1 106 ? -5.914 -14.879 -3.121 1.00 85.94 106 PRO A C 1
ATOM 875 O O . PRO A 1 106 ? -5.220 -15.865 -3.373 1.00 85.94 106 PRO A O 1
ATOM 878 N N . ASP A 1 107 ? -6.940 -14.910 -2.271 1.00 89.88 107 ASP A N 1
ATOM 879 C CA . ASP A 1 107 ? -7.429 -16.157 -1.673 1.00 89.88 107 ASP A CA 1
ATOM 880 C C . ASP A 1 107 ? -7.976 -17.112 -2.749 1.00 89.88 107 ASP A C 1
ATOM 882 O O . ASP A 1 107 ? -7.895 -18.332 -2.615 1.00 89.88 107 ASP A O 1
ATOM 886 N N . LEU A 1 108 ? -8.508 -16.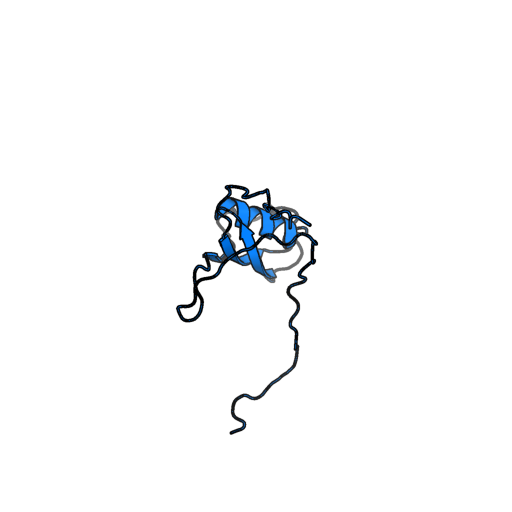549 -3.840 1.00 89.69 108 LEU A N 1
ATOM 887 C CA . LEU A 1 108 ? -9.006 -17.265 -5.009 1.00 89.69 108 LEU A CA 1
ATOM 888 C C . LEU A 1 108 ? -8.523 -16.586 -6.294 1.00 89.69 108 LEU A C 1
ATOM 890 O O . LEU A 1 108 ? -8.773 -15.401 -6.509 1.00 89.69 108 LEU A O 1
ATOM 894 N N . TYR A 1 109 ? -7.877 -17.354 -7.170 1.00 91.38 109 TYR A N 1
ATOM 895 C CA . TYR A 1 109 ? -7.480 -16.919 -8.508 1.00 91.38 109 TYR A CA 1
ATOM 896 C C . TYR A 1 109 ? -8.124 -17.828 -9.554 1.00 91.38 109 TYR A C 1
ATOM 898 O O . TYR A 1 109 ? -7.535 -18.818 -9.982 1.00 91.38 109 TYR A O 1
ATOM 906 N N . ASP A 1 110 ? -9.366 -17.511 -9.906 1.00 92.56 110 ASP A N 1
ATOM 907 C CA . ASP A 1 110 ? -10.152 -18.253 -10.889 1.00 92.56 110 ASP A CA 1
ATOM 908 C C . ASP A 1 110 ? -11.239 -17.347 -11.494 1.00 92.56 110 ASP A C 1
ATOM 910 O O . ASP A 1 110 ? -11.423 -16.197 -11.083 1.00 92.56 110 ASP A O 1
ATOM 914 N N . TYR A 1 111 ? -11.971 -17.859 -12.476 1.00 89.88 111 TYR A N 1
ATOM 915 C CA . TYR A 1 111 ? -13.103 -17.191 -13.094 1.00 89.88 111 TYR A CA 1
ATOM 916 C C . TYR A 1 111 ? -14.417 -17.565 -12.391 1.00 89.88 111 TYR A C 1
ATOM 918 O O . TYR A 1 111 ? -14.878 -18.703 -12.465 1.00 89.88 111 TYR A O 1
ATOM 926 N N . GLN A 1 112 ? -15.072 -16.586 -11.760 1.00 87.56 112 GLN A N 1
ATOM 927 C CA . GLN A 1 112 ? -16.390 -16.761 -11.146 1.00 87.56 112 GLN A CA 1
ATOM 928 C C . GLN A 1 112 ? -17.443 -15.921 -11.877 1.00 87.56 112 GLN A C 1
ATOM 930 O O . GLN A 1 112 ? -17.424 -14.692 -11.823 1.00 87.56 112 GLN A O 1
ATOM 935 N N . LYS A 1 113 ? -18.402 -16.581 -12.538 1.00 90.56 113 LYS A N 1
ATOM 936 C CA . LYS A 1 113 ? -19.550 -15.898 -13.149 1.00 90.56 113 LYS A CA 1
ATOM 937 C C . LYS A 1 113 ? -20.547 -15.476 -12.066 1.00 90.56 113 LYS A C 1
ATOM 939 O O . LYS A 1 113 ? -21.114 -16.322 -11.377 1.00 90.56 113 LYS A O 1
ATOM 944 N N . ILE A 1 114 ? -20.784 -14.173 -11.954 1.00 88.50 114 ILE A N 1
ATOM 945 C CA . ILE A 1 114 ? -21.624 -13.570 -10.904 1.00 88.50 114 ILE A CA 1
ATOM 946 C C . ILE A 1 114 ? -23.124 -13.648 -11.254 1.00 88.50 114 ILE A C 1
ATOM 948 O O . ILE A 1 114 ? -23.968 -13.670 -10.362 1.00 88.50 114 ILE A O 1
ATOM 952 N N . ASP A 1 115 ? -23.461 -13.811 -12.535 1.00 82.25 115 ASP A N 1
ATOM 953 C CA . ASP A 1 115 ? -24.844 -13.798 -13.043 1.00 82.25 115 ASP A CA 1
ATOM 954 C C . ASP A 1 115 ? -25.573 -15.148 -12.928 1.00 82.25 115 ASP A C 1
ATOM 956 O O . ASP A 1 115 ? -26.527 -15.415 -13.655 1.00 82.25 115 ASP A O 1
ATOM 960 N N . SER A 1 116 ? -25.109 -16.039 -12.052 1.00 59.97 116 SER A N 1
ATOM 961 C CA . SER A 1 116 ? -2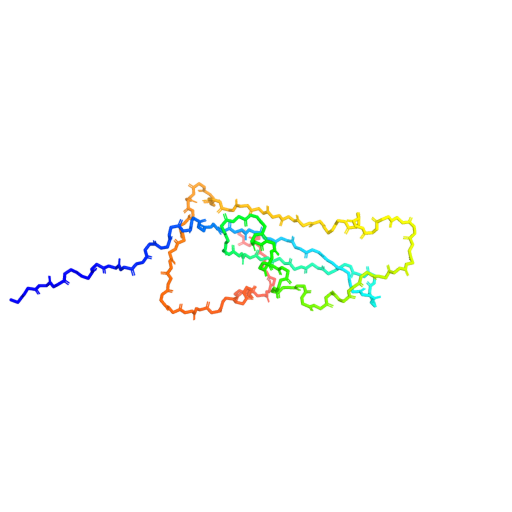5.764 -17.329 -11.811 1.00 59.97 116 SER A CA 1
ATOM 962 C C . SER A 1 116 ? -26.823 -17.162 -10.715 1.00 59.97 116 SER A C 1
ATOM 964 O O . SER A 1 116 ? -26.622 -17.594 -9.581 1.00 59.97 116 SER A O 1
ATOM 966 N N . LYS A 1 117 ? -27.921 -16.471 -11.034 1.00 55.22 117 LYS A N 1
ATOM 967 C CA . LYS A 1 117 ? -29.148 -16.419 -10.227 1.00 55.22 117 LYS A CA 1
ATOM 968 C C . LYS A 1 117 ? -30.348 -16.795 -11.076 1.00 55.22 117 LYS A C 1
ATOM 970 O O . LYS A 1 117 ? -30.390 -16.352 -12.242 1.00 55.22 117 LYS A O 1
#

InterPro domains:
  IPR011440 Domain of unknown function DUF1543 [PF07566] (30-73)

Sequence (117 aa):
MKLKKNKFPHKSNVNKNLWFINIGGYYSSSMQEKHAFGLVIASNKLEAKNIAKSKWLLWLKKKHKDDISSLETLISCDDYELIKKIDNQPIIITPHKNFIEEKNYPDLYDYQKIDSK

Radius of gyration: 20.31 Å; Cα contacts (8 Å, |Δi|>4): 121; chains: 1; bounding box: 49×34×70 Å

Solvent-accessible surface area (backbone atoms only — not comparable to full-atom values): 8122 Å² total; per-residue (Å²): 135,85,82,78,80,81,76,83,87,75,84,70,87,66,68,62,41,45,30,43,36,37,43,45,48,59,48,88,90,40,92,63,74,44,74,51,71,52,78,45,80,23,67,45,71,68,55,37,51,54,52,48,44,67,72,70,49,79,77,63,72,70,86,78,92,84,66,101,55,76,75,79,69,72,63,48,80,54,49,76,43,78,55,58,57,58,97,88,43,73,67,81,87,75,92,66,94,66,90,74,88,81,82,86,68,73,96,71,89,79,90,77,79,83,82,82,121

Nearest PDB structures (foldseek):
  2qsd-assembly3_D  TM=8.245E-01  e=8.187E-02  Idiomarina loihiensis
  2qsd-assembly1_A  TM=6.071E-01  e=1.258E-01  Idiomarina loihiensis
  5mdm-assembly2_C  TM=3.987E-01  e=1.011E+00  Chandipura virus
  3jbp-assembly1_AU  TM=4.322E-01  e=3.446E+00  Plasmodium falciparum 3D7
  5mdm-assembly2_A  TM=2.957E-01  e=9.510E-01  Chandipura virus

Secondary structure (DSSP, 8-state):
----------------EEEEEEEEEE-TT-SSEEEEEEEEEESSHHHHHHHHHHHH-TT-------SSS-TT-S-----EEEE-EETTEEP-----SS--------S--S---TT--

Mean predicted aligned error: 12.53 Å

Foldseek 3Di:
DDDDDPPDDDPPVQPK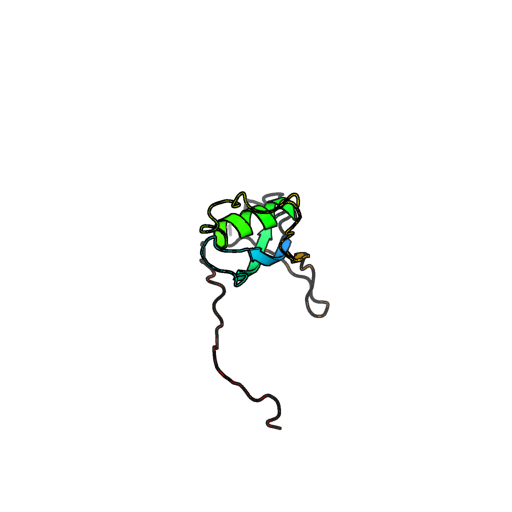FKKWKKWWDDAPPDPDIDIDIDIDIGSDQVRVVVVCCVVPVPRRDDDDPDDPDPVVPVPTPMDIDTDQDDPPHGDDDDDDPDDDDDPPDDPDDDDDDPPPD

pLDDT: mean 72.18, std 18.92, range [31.77, 92.56]

Organism: Prochlorococcus marinus (strain MIT 9215) (NCBI:txid93060)